Protein AF-A0A2H5N242-F1 (afdb_monomer)

Foldseek 3Di:
DLVVLQVVLVVCVVVVVLVSSLVSLVVSLVVCCVPPNCPDPVNVVSVVSNVVSVVSVVVVVVCVVVVDPPVPPCVPVDDDDDPVNVVCVVDVDDDPDDDDDDDDDDDDDDDDDDDDDDD

pLDDT: mean 76.06, std 24.46, range [31.3, 98.75]

Nearest PDB structures (foldseek):
  3zfw-assembly2_B  TM=8.923E-01  e=4.239E-01  Mus musculus
  3zfw-assembly1_A  TM=8.924E-01  e=4.239E-01  Mus musculus
  6paf-assembly1_A  TM=8.678E-01  e=3.561E-01  Homo sapiens
  3edt-assembly1_B  TM=8.961E-01  e=1.614E+00  Homo sapiens
  4y6c-assembly1_A-2  TM=7.689E-01  e=1.614E+00  Podospora anserina

Structure (mmCIF, N/CA/C/O backbone):
data_AF-A0A2H5N242-F1
#
_entry.id   AF-A0A2H5N242-F1
#
loop_
_atom_site.group_PDB
_atom_site.id
_atom_site.type_symbol
_atom_site.label_atom_id
_atom_site.label_alt_id
_atom_site.label_comp_id
_atom_site.label_asym_id
_atom_site.label_entity_id
_atom_site.label_seq_id
_atom_site.pdbx_PDB_ins_code
_atom_site.Cartn_x
_atom_site.Cartn_y
_atom_site.Cartn_z
_atom_site.occupancy
_atom_site.B_iso_or_equiv
_atom_site.auth_seq_id
_atom_site.auth_comp_id
_atom_site.auth_asym_id
_atom_site.auth_atom_id
_atom_site.pdbx_PDB_model_num
ATOM 1 N N . THR A 1 1 ? 7.013 8.927 -9.015 1.00 86.75 1 THR A N 1
ATOM 2 C CA . THR A 1 1 ? 6.015 8.044 -9.657 1.00 86.75 1 THR A CA 1
ATOM 3 C C . THR A 1 1 ? 5.603 6.917 -8.719 1.00 86.75 1 THR A C 1
ATOM 5 O O . THR A 1 1 ? 4.724 7.196 -7.932 1.00 86.75 1 THR A O 1
ATOM 8 N N . ALA A 1 2 ? 6.228 5.727 -8.660 1.00 96.69 2 ALA A N 1
ATOM 9 C CA . ALA A 1 2 ? 5.815 4.675 -7.698 1.00 96.69 2 ALA A CA 1
ATOM 10 C C . ALA A 1 2 ? 6.148 5.018 -6.231 1.00 96.69 2 ALA A C 1
ATOM 12 O O . ALA A 1 2 ? 5.269 5.041 -5.382 1.00 96.69 2 ALA A O 1
ATOM 13 N N . ALA A 1 3 ? 7.402 5.390 -5.950 1.00 97.00 3 ALA A N 1
ATOM 14 C CA . ALA A 1 3 ? 7.841 5.722 -4.589 1.00 97.00 3 ALA A CA 1
ATOM 15 C C . ALA A 1 3 ? 7.060 6.893 -3.957 1.00 97.00 3 ALA A C 1
ATOM 17 O O . ALA A 1 3 ? 6.859 6.924 -2.751 1.00 97.00 3 ALA A O 1
ATOM 18 N N . SER A 1 4 ? 6.590 7.847 -4.771 1.00 98.38 4 SER A N 1
ATOM 19 C CA . SER A 1 4 ? 5.751 8.950 -4.292 1.00 98.38 4 SER A CA 1
ATOM 20 C C . SER A 1 4 ? 4.351 8.484 -3.888 1.00 98.38 4 SER A C 1
ATOM 22 O O . SER A 1 4 ? 3.845 8.962 -2.882 1.00 98.38 4 SER A O 1
ATOM 24 N N . TYR A 1 5 ? 3.740 7.543 -4.621 1.00 98.50 5 TYR A N 1
ATOM 25 C CA . TYR A 1 5 ? 2.461 6.948 -4.209 1.00 98.50 5 TYR A CA 1
ATOM 26 C C . TYR A 1 5 ? 2.616 6.154 -2.910 1.00 98.50 5 TYR A C 1
ATOM 28 O O . TYR A 1 5 ? 1.810 6.339 -2.005 1.00 98.50 5 TYR A O 1
ATOM 36 N N . HIS A 1 6 ? 3.695 5.378 -2.774 1.00 98.44 6 HIS A N 1
ATOM 37 C CA . HIS A 1 6 ? 4.012 4.655 -1.540 1.00 98.44 6 HIS A CA 1
ATOM 38 C C . HIS A 1 6 ? 4.172 5.599 -0.336 1.00 98.44 6 HIS A C 1
ATOM 40 O O . HIS A 1 6 ? 3.569 5.397 0.714 1.00 98.44 6 HIS A O 1
ATOM 46 N N . ALA A 1 7 ? 4.908 6.703 -0.501 1.00 98.62 7 ALA A N 1
ATOM 47 C CA . ALA A 1 7 ? 5.059 7.704 0.554 1.00 98.62 7 ALA A CA 1
ATOM 48 C C . ALA A 1 7 ? 3.712 8.322 0.979 1.00 98.62 7 ALA A C 1
ATOM 50 O O . ALA A 1 7 ? 3.475 8.531 2.169 1.00 98.62 7 ALA A O 1
ATOM 51 N N . ILE A 1 8 ? 2.813 8.581 0.021 1.00 98.50 8 ILE A N 1
ATOM 52 C CA . ILE A 1 8 ? 1.459 9.063 0.319 1.00 98.50 8 ILE A CA 1
ATOM 53 C C . ILE A 1 8 ? 0.650 7.983 1.051 1.00 98.50 8 ILE A C 1
ATOM 55 O O . ILE A 1 8 ? -0.021 8.304 2.028 1.00 98.50 8 ILE A O 1
ATOM 59 N N . ALA A 1 9 ? 0.737 6.715 0.635 1.00 98.50 9 ALA A N 1
ATOM 60 C CA . ALA A 1 9 ? 0.048 5.606 1.295 1.00 98.50 9 ALA A CA 1
ATOM 61 C C . ALA A 1 9 ? 0.454 5.484 2.774 1.00 98.50 9 ALA A C 1
ATOM 63 O O . ALA A 1 9 ? -0.419 5.387 3.644 1.00 98.50 9 ALA A O 1
ATOM 64 N N . ILE A 1 10 ? 1.757 5.594 3.063 1.00 98.50 10 ILE A N 1
ATOM 65 C CA . ILE A 1 10 ? 2.286 5.636 4.432 1.00 98.50 10 ILE A CA 1
ATOM 66 C C . ILE A 1 10 ? 1.725 6.844 5.186 1.00 98.50 10 ILE A C 1
ATOM 68 O O . ILE A 1 10 ? 1.163 6.670 6.266 1.00 98.50 10 ILE A O 1
ATOM 72 N N . ALA A 1 11 ? 1.820 8.054 4.626 1.00 98.69 11 ALA A N 1
ATOM 73 C CA . ALA A 1 11 ? 1.323 9.263 5.286 1.00 98.69 11 ALA A CA 1
ATOM 74 C C . ALA A 1 11 ? -0.175 9.168 5.627 1.00 98.69 11 ALA A C 1
ATOM 76 O O . ALA A 1 11 ? -0.583 9.524 6.729 1.00 98.69 11 ALA A O 1
ATOM 77 N N . LEU A 1 12 ? -0.987 8.634 4.713 1.00 98.44 12 LEU A N 1
ATOM 78 C CA . LEU A 1 12 ? -2.413 8.390 4.934 1.00 98.44 12 LEU A CA 1
ATOM 79 C C . LEU A 1 12 ? -2.662 7.356 6.038 1.00 98.44 12 LEU A C 1
ATOM 81 O O . LEU A 1 12 ? -3.578 7.539 6.836 1.00 98.44 12 LEU A O 1
ATOM 85 N N . SER A 1 13 ? -1.825 6.318 6.133 1.00 98.19 13 SER A N 1
ATOM 86 C CA . SER A 1 13 ? -1.962 5.282 7.165 1.00 98.19 13 SER A CA 1
ATOM 87 C C . SER A 1 13 ? -1.694 5.835 8.566 1.00 98.19 13 SER A C 1
ATOM 89 O O . SER A 1 13 ? -2.389 5.475 9.512 1.00 98.19 13 SER A O 1
ATOM 91 N N . LEU A 1 14 ? -0.764 6.792 8.687 1.00 97.75 14 LEU A N 1
ATOM 92 C CA . LEU A 1 14 ? -0.491 7.509 9.938 1.00 97.75 14 LEU A CA 1
ATOM 93 C C . LEU A 1 14 ? -1.666 8.389 10.381 1.00 97.75 14 LEU A C 1
ATOM 95 O O . LEU A 1 14 ? -1.789 8.696 11.562 1.00 97.75 14 LEU A O 1
ATOM 99 N N . MET A 1 15 ? -2.525 8.789 9.443 1.00 97.94 15 MET A N 1
ATOM 100 C CA . MET A 1 15 ? -3.770 9.515 9.711 1.00 97.94 15 MET A CA 1
ATOM 101 C C . MET A 1 15 ? -4.984 8.574 9.777 1.00 97.94 15 MET A C 1
ATOM 103 O O . MET A 1 15 ? -6.119 9.035 9.689 1.00 97.94 15 MET A O 1
ATOM 107 N N . GLU A 1 16 ? -4.750 7.260 9.867 1.00 96.00 16 GLU A N 1
ATOM 108 C CA . GLU A 1 16 ? -5.773 6.208 9.891 1.00 96.00 16 GLU A CA 1
ATOM 109 C C . GLU A 1 16 ? -6.727 6.235 8.681 1.00 96.00 16 GLU A C 1
ATOM 111 O O . GLU A 1 16 ? -7.828 5.690 8.720 1.00 96.00 16 GLU A O 1
ATOM 116 N N . ALA A 1 17 ? -6.311 6.830 7.561 1.00 97.75 17 ALA A N 1
ATOM 117 C CA . ALA A 1 17 ? -7.077 6.878 6.320 1.00 97.75 17 ALA A CA 1
ATOM 118 C C . ALA A 1 17 ? -6.796 5.642 5.443 1.00 97.75 17 ALA A C 1
ATOM 120 O O . ALA A 1 17 ? -6.474 5.760 4.257 1.00 97.75 17 ALA A O 1
ATOM 121 N N . TYR A 1 18 ? -6.920 4.444 6.024 1.00 98.19 18 TYR A N 1
ATOM 122 C CA . TYR A 1 18 ? -6.512 3.182 5.396 1.00 98.19 18 TYR A CA 1
ATOM 123 C C . TYR A 1 18 ? -7.156 2.894 4.030 1.00 98.19 18 TYR A C 1
ATOM 125 O O . TYR A 1 18 ? -6.427 2.454 3.140 1.00 98.19 18 TYR A O 1
ATOM 133 N N . PRO A 1 19 ? -8.447 3.198 3.770 1.00 97.81 19 PRO A N 1
ATOM 134 C CA . PRO A 1 19 ? -9.011 3.022 2.431 1.00 97.81 19 PRO A CA 1
ATOM 135 C C . PRO A 1 19 ? -8.260 3.818 1.357 1.00 97.81 19 PRO A C 1
ATOM 137 O O . PRO A 1 19 ? -8.057 3.325 0.251 1.00 97.81 19 PRO A O 1
ATOM 140 N N . LEU A 1 20 ? -7.798 5.033 1.679 1.00 98.38 20 LEU A N 1
ATOM 141 C CA . LEU A 1 20 ? -6.999 5.834 0.753 1.00 98.38 20 LEU A CA 1
ATOM 142 C C . LEU A 1 20 ? -5.569 5.293 0.637 1.00 98.38 20 LEU A C 1
ATOM 144 O O . LEU A 1 20 ? -5.028 5.296 -0.471 1.00 98.38 20 LEU A O 1
ATOM 148 N N . SER A 1 21 ? -4.977 4.792 1.729 1.00 98.69 21 SER A N 1
ATOM 149 C CA . SER A 1 21 ? -3.681 4.097 1.685 1.00 98.69 21 SER A CA 1
ATOM 150 C C . SER A 1 21 ? -3.705 2.909 0.724 1.00 98.69 21 SER A C 1
ATOM 152 O O . SER A 1 21 ? -2.817 2.810 -0.121 1.00 98.69 21 SER A O 1
ATOM 154 N N . VAL A 1 22 ? -4.754 2.076 0.771 1.00 98.75 22 VAL A N 1
ATOM 155 C CA . VAL A 1 22 ? -4.950 0.938 -0.150 1.00 98.75 22 VAL A CA 1
ATOM 156 C C . VAL A 1 22 ? -4.952 1.402 -1.608 1.00 98.75 22 VAL A C 1
ATOM 158 O O . VAL A 1 22 ? -4.222 0.851 -2.428 1.00 98.75 22 VAL A O 1
ATOM 161 N N . GLN A 1 23 ? -5.705 2.457 -1.944 1.00 98.62 23 GLN A N 1
ATOM 162 C CA . GLN A 1 23 ? -5.763 2.972 -3.323 1.00 98.62 23 GLN A CA 1
ATOM 163 C C . GLN A 1 23 ? -4.386 3.416 -3.845 1.00 98.62 23 GLN A C 1
ATOM 165 O O . GLN A 1 23 ? -4.025 3.160 -5.001 1.00 98.62 23 GLN A O 1
ATOM 170 N N . HIS A 1 24 ? -3.603 4.080 -2.994 1.00 98.75 24 HIS A N 1
ATOM 171 C CA . HIS A 1 24 ? -2.279 4.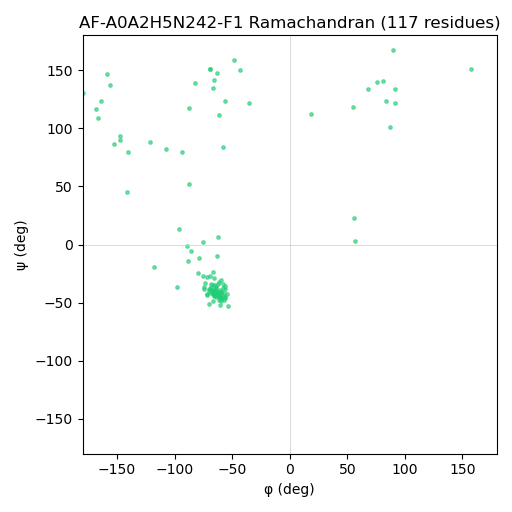570 -3.369 1.00 98.75 24 HIS A CA 1
ATOM 172 C C . HIS A 1 24 ? -1.283 3.419 -3.499 1.00 98.75 24 HIS A C 1
ATOM 174 O O . HIS A 1 24 ? -0.552 3.366 -4.489 1.00 98.75 24 HIS A O 1
ATOM 180 N N . GLU A 1 25 ? -1.302 2.458 -2.575 1.00 98.75 25 GLU A N 1
ATOM 181 C CA . GLU A 1 25 ? -0.403 1.308 -2.641 1.00 98.75 25 GLU A CA 1
ATOM 182 C C . GLU A 1 25 ? -0.736 0.379 -3.808 1.00 98.75 25 GLU A C 1
ATOM 184 O O . GLU A 1 25 ? 0.160 -0.126 -4.481 1.00 98.75 25 GLU A O 1
ATOM 189 N N . GLN A 1 26 ? -2.013 0.239 -4.162 1.00 98.75 26 GLN A N 1
ATOM 190 C CA . GLN A 1 26 ? -2.400 -0.514 -5.349 1.00 98.75 26 GLN A CA 1
ATOM 191 C C . GLN A 1 26 ? -1.871 0.139 -6.632 1.00 98.75 26 GLN A C 1
ATOM 193 O O . GLN A 1 26 ? -1.420 -0.558 -7.544 1.00 98.75 26 GLN A O 1
ATOM 198 N N . THR A 1 27 ? -1.843 1.474 -6.682 1.00 98.62 27 THR A N 1
ATOM 199 C CA . THR A 1 27 ? -1.200 2.216 -7.777 1.00 98.62 27 THR A CA 1
ATOM 200 C C . THR A 1 27 ? 0.317 1.998 -7.775 1.00 98.62 27 THR A C 1
ATOM 202 O O . THR A 1 27 ? 0.896 1.737 -8.835 1.00 98.62 27 THR A O 1
ATOM 205 N N . THR A 1 28 ? 0.971 2.033 -6.606 1.00 98.69 28 THR A N 1
ATOM 206 C CA . THR A 1 28 ? 2.394 1.678 -6.449 1.00 98.69 28 THR A CA 1
ATOM 207 C C . THR A 1 28 ? 2.675 0.290 -7.030 1.00 98.69 28 THR A C 1
ATOM 209 O O . THR A 1 28 ? 3.539 0.154 -7.902 1.00 98.69 28 THR A O 1
ATOM 212 N N . LEU A 1 29 ? 1.906 -0.719 -6.613 1.00 98.69 29 LEU A N 1
ATOM 213 C CA . LEU A 1 29 ? 2.054 -2.109 -7.034 1.00 98.69 29 LEU A CA 1
ATOM 214 C C . LEU A 1 29 ? 1.834 -2.285 -8.540 1.00 98.69 29 LEU A C 1
ATOM 216 O O . LEU A 1 29 ? 2.605 -2.989 -9.192 1.00 98.69 29 LEU A O 1
ATOM 220 N N . GLN A 1 30 ? 0.825 -1.627 -9.119 1.00 98.62 30 GLN A N 1
ATOM 221 C CA . GLN A 1 30 ? 0.590 -1.656 -10.567 1.00 98.62 30 GLN A CA 1
ATOM 222 C C . GLN A 1 30 ? 1.781 -1.088 -11.347 1.00 98.62 30 GLN A C 1
ATOM 224 O O . GLN A 1 30 ? 2.225 -1.699 -12.323 1.00 98.62 30 GLN A O 1
ATOM 229 N N . ILE A 1 31 ? 2.336 0.047 -10.906 1.00 98.50 31 ILE A N 1
ATOM 230 C CA . ILE A 1 31 ? 3.504 0.653 -11.558 1.00 98.50 31 ILE A CA 1
ATOM 231 C C . ILE A 1 31 ? 4.721 -0.271 -11.443 1.00 98.50 31 ILE A C 1
ATOM 233 O O . ILE A 1 31 ? 5.421 -0.469 -12.436 1.00 98.50 31 ILE A O 1
ATOM 237 N N . LEU A 1 32 ? 4.984 -0.837 -10.262 1.00 98.50 32 LEU A N 1
ATOM 238 C CA . LEU A 1 32 ? 6.136 -1.718 -10.050 1.00 98.50 32 LEU A CA 1
ATOM 239 C C . LEU A 1 32 ? 6.013 -3.017 -10.852 1.00 98.50 32 LEU A C 1
ATOM 241 O O . LEU A 1 32 ? 6.948 -3.357 -11.574 1.00 98.50 32 LEU A O 1
ATOM 245 N N . ARG A 1 33 ? 4.838 -3.661 -10.868 1.00 98.31 33 ARG A N 1
ATOM 246 C CA . ARG A 1 33 ? 4.574 -4.835 -11.720 1.00 98.31 33 ARG A CA 1
ATOM 247 C C . ARG A 1 33 ? 4.830 -4.544 -13.194 1.00 98.31 33 ARG A C 1
ATOM 249 O O . ARG A 1 33 ? 5.489 -5.333 -13.860 1.00 98.31 33 ARG A O 1
ATOM 256 N N . ALA A 1 34 ? 4.349 -3.406 -13.693 1.00 98.19 34 ALA A N 1
ATOM 257 C CA . ALA A 1 34 ? 4.519 -3.033 -15.095 1.00 98.19 34 ALA A CA 1
ATOM 258 C C . ALA A 1 34 ? 5.973 -2.687 -15.466 1.00 98.19 34 ALA A C 1
ATOM 260 O O . ALA A 1 34 ? 6.350 -2.804 -16.630 1.00 98.19 34 ALA A O 1
ATOM 261 N N . LYS A 1 35 ? 6.781 -2.213 -14.509 1.00 97.81 35 LYS A N 1
ATOM 262 C CA . LYS A 1 35 ? 8.154 -1.745 -14.763 1.00 97.81 35 LYS A CA 1
ATOM 263 C C . LYS A 1 35 ? 9.230 -2.780 -14.457 1.00 97.81 35 LYS A C 1
ATOM 265 O O . LYS A 1 35 ? 10.236 -2.796 -15.156 1.00 97.81 35 LYS A O 1
ATOM 270 N N . LEU A 1 36 ? 9.040 -3.575 -13.410 1.00 98.06 36 LEU A N 1
ATOM 271 C CA . LEU A 1 36 ? 10.051 -4.477 -12.851 1.00 98.06 36 LEU A CA 1
ATOM 272 C C . LEU A 1 36 ? 9.628 -5.951 -12.924 1.00 98.06 36 LEU A C 1
ATOM 274 O O . LEU A 1 36 ? 10.478 -6.831 -12.871 1.00 98.06 36 LEU A O 1
ATOM 278 N N . GLY A 1 37 ? 8.332 -6.224 -13.089 1.00 97.75 37 GLY A N 1
ATOM 279 C CA . GLY A 1 37 ? 7.777 -7.574 -13.057 1.00 97.75 37 GLY A CA 1
ATOM 280 C C . GLY A 1 37 ? 7.356 -8.021 -11.648 1.00 97.75 37 GLY A C 1
ATOM 281 O O . GLY A 1 37 ? 7.662 -7.351 -10.659 1.00 97.75 37 GLY A O 1
ATOM 282 N N . PRO A 1 38 ? 6.599 -9.128 -11.549 1.00 96.69 38 PRO A N 1
ATOM 283 C CA . PRO A 1 38 ? 6.049 -9.630 -10.286 1.00 96.69 38 PRO A CA 1
ATOM 284 C C . PRO A 1 38 ? 7.100 -10.240 -9.347 1.00 96.69 38 PRO A C 1
ATOM 286 O O . PRO A 1 38 ? 6.909 -10.196 -8.136 1.00 96.69 38 PRO A O 1
ATOM 289 N N . ASP A 1 39 ? 8.196 -10.771 -9.892 1.00 97.06 39 ASP A N 1
ATOM 290 C CA . ASP A 1 39 ? 9.251 -11.438 -9.117 1.00 97.06 39 ASP A CA 1
ATOM 291 C C . ASP A 1 39 ? 10.299 -10.465 -8.553 1.00 97.06 39 ASP A C 1
ATOM 293 O O . ASP A 1 39 ? 11.174 -10.868 -7.789 1.00 97.06 39 ASP A O 1
ATOM 297 N N . ASP A 1 40 ? 10.224 -9.178 -8.912 1.00 98.50 40 ASP A N 1
ATOM 298 C CA . ASP A 1 40 ? 11.093 -8.153 -8.338 1.00 98.50 40 ASP A CA 1
ATOM 299 C C . ASP A 1 40 ? 10.775 -7.948 -6.852 1.00 98.50 40 ASP A C 1
ATOM 301 O O . ASP A 1 40 ? 9.613 -7.808 -6.455 1.00 98.50 40 ASP A O 1
ATOM 305 N N . LEU A 1 41 ? 11.823 -7.870 -6.030 1.00 98.44 41 LEU A N 1
ATOM 306 C CA . LEU A 1 41 ? 11.700 -7.745 -4.579 1.00 98.44 41 LEU A CA 1
ATOM 307 C C . LEU A 1 41 ? 10.851 -6.534 -4.163 1.00 98.44 41 LEU A C 1
ATOM 309 O O . LEU A 1 41 ? 10.088 -6.615 -3.206 1.00 98.44 41 LEU A O 1
ATOM 313 N N . ARG A 1 42 ? 10.935 -5.415 -4.889 1.00 98.25 42 ARG A N 1
ATOM 314 C CA . ARG A 1 42 ? 10.165 -4.204 -4.569 1.00 98.25 42 ARG A CA 1
ATOM 315 C C . ARG A 1 42 ? 8.695 -4.370 -4.918 1.00 98.25 42 ARG A C 1
ATOM 317 O O . ARG A 1 42 ? 7.839 -3.798 -4.252 1.00 98.25 42 ARG A O 1
ATOM 324 N N . THR A 1 43 ? 8.398 -5.128 -5.970 1.00 98.62 43 THR A N 1
ATOM 325 C CA . THR A 1 43 ? 7.021 -5.473 -6.329 1.00 98.62 43 THR A CA 1
ATOM 326 C C . THR A 1 43 ? 6.394 -6.379 -5.270 1.00 98.62 43 THR A C 1
ATOM 328 O O . THR A 1 43 ? 5.229 -6.185 -4.924 1.00 98.62 43 THR A O 1
ATOM 331 N N . GLN A 1 44 ? 7.155 -7.337 -4.734 1.00 98.75 44 GLN A N 1
ATOM 332 C CA . GLN A 1 44 ? 6.704 -8.200 -3.637 1.00 98.75 44 GLN A CA 1
ATOM 333 C C . GLN A 1 44 ? 6.502 -7.410 -2.338 1.00 98.75 44 GLN A C 1
ATOM 335 O O . GLN A 1 44 ? 5.480 -7.583 -1.679 1.00 98.75 44 GLN A O 1
ATOM 340 N N . ASP A 1 45 ? 7.417 -6.491 -2.018 1.00 98.56 45 ASP A N 1
ATOM 341 C CA . ASP A 1 45 ? 7.292 -5.599 -0.860 1.00 98.56 45 ASP A CA 1
ATOM 342 C C . ASP A 1 45 ? 6.021 -4.737 -0.944 1.00 98.56 45 ASP A C 1
ATOM 344 O O . ASP A 1 45 ? 5.207 -4.737 -0.024 1.00 98.56 45 ASP A O 1
ATOM 348 N N . ALA A 1 46 ? 5.767 -4.097 -2.091 1.00 98.56 46 ALA A N 1
ATOM 349 C CA . ALA A 1 46 ? 4.539 -3.326 -2.304 1.00 98.56 46 ALA A CA 1
ATOM 350 C C . ALA A 1 46 ? 3.264 -4.187 -2.202 1.00 98.56 46 ALA A C 1
ATOM 352 O O . ALA A 1 46 ? 2.219 -3.711 -1.762 1.00 98.56 46 ALA A O 1
ATOM 353 N N . ALA A 1 47 ? 3.329 -5.466 -2.589 1.00 98.69 47 ALA A N 1
ATOM 354 C CA . ALA A 1 47 ? 2.205 -6.384 -2.422 1.00 98.69 47 ALA A CA 1
ATOM 355 C C . ALA A 1 47 ? 1.942 -6.697 -0.940 1.00 98.69 47 ALA A C 1
ATOM 357 O O . ALA A 1 47 ? 0.787 -6.678 -0.521 1.00 98.69 47 ALA A O 1
ATOM 358 N N . ALA A 1 48 ? 2.994 -6.912 -0.146 1.00 98.69 48 ALA A N 1
ATOM 359 C CA . ALA A 1 48 ? 2.871 -7.120 1.297 1.00 98.69 48 ALA A CA 1
ATOM 360 C C . ALA A 1 48 ? 2.319 -5.871 2.011 1.00 98.69 48 ALA A C 1
ATOM 362 O O . ALA A 1 48 ? 1.451 -5.978 2.879 1.00 98.69 48 ALA A O 1
ATOM 363 N N . TRP A 1 49 ? 2.761 -4.676 1.605 1.00 98.75 49 TRP A N 1
ATOM 364 C CA . TRP A 1 49 ? 2.199 -3.415 2.096 1.00 98.75 49 TRP A CA 1
ATOM 365 C C . TRP A 1 49 ? 0.717 -3.258 1.756 1.00 98.75 49 TRP A C 1
ATOM 367 O O . TRP A 1 49 ? -0.058 -2.822 2.608 1.00 98.75 49 TRP A O 1
ATOM 377 N N . LEU A 1 50 ? 0.308 -3.631 0.539 1.00 98.75 50 LEU A N 1
ATOM 378 C CA . LEU A 1 50 ? -1.097 -3.589 0.141 1.00 98.75 50 LEU A CA 1
ATOM 379 C C . LEU A 1 50 ? -1.953 -4.492 1.042 1.00 98.75 50 LEU A C 1
ATOM 381 O O . LEU A 1 50 ? -2.965 -4.031 1.563 1.00 98.75 50 LEU A O 1
ATOM 385 N N . GLU A 1 51 ? -1.503 -5.722 1.297 1.00 98.69 51 GLU A N 1
ATOM 386 C CA . GLU A 1 51 ? -2.179 -6.671 2.195 1.00 98.69 51 GLU A CA 1
ATOM 387 C C . GLU A 1 51 ? -2.297 -6.126 3.629 1.00 98.69 51 GLU A C 1
ATOM 389 O O . GLU A 1 51 ? -3.348 -6.237 4.272 1.00 98.69 51 GLU A O 1
ATOM 394 N N . TYR A 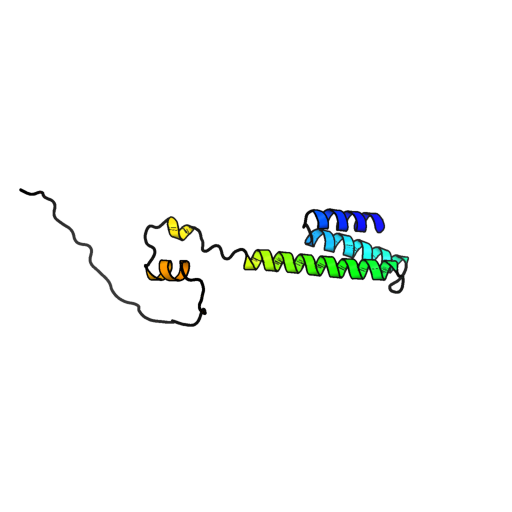1 52 ? -1.240 -5.475 4.125 1.00 98.62 52 TYR A N 1
ATOM 395 C CA . TYR A 1 52 ? -1.254 -4.808 5.427 1.00 98.62 5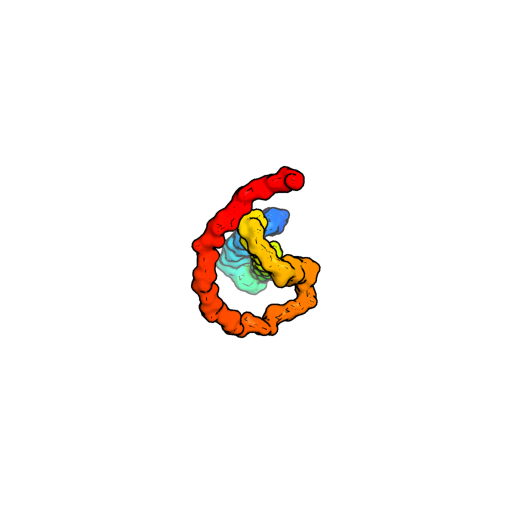2 TYR A CA 1
ATOM 396 C C . TYR A 1 52 ? -2.294 -3.681 5.481 1.00 98.62 52 TYR A C 1
ATOM 398 O O . TYR A 1 52 ? -3.084 -3.609 6.428 1.00 98.62 52 TYR A O 1
ATOM 406 N N . PHE A 1 53 ? -2.331 -2.809 4.470 1.00 98.69 53 PHE A N 1
ATOM 407 C CA . PHE A 1 53 ? -3.295 -1.709 4.431 1.00 98.69 53 PHE A CA 1
ATOM 408 C C . PHE A 1 53 ? -4.736 -2.203 4.286 1.00 98.69 53 PHE A C 1
ATOM 410 O O . PHE A 1 53 ? -5.622 -1.653 4.941 1.00 98.69 53 PHE A O 1
ATOM 417 N N . GLU A 1 54 ? -4.982 -3.244 3.487 1.00 98.50 54 GLU A N 1
ATOM 418 C CA . GLU A 1 54 ? -6.305 -3.870 3.361 1.00 98.50 54 GLU A CA 1
ATOM 419 C C . GLU A 1 54 ? -6.757 -4.479 4.693 1.00 98.50 54 GLU A C 1
ATOM 421 O O . GLU A 1 54 ? -7.888 -4.249 5.128 1.00 98.50 54 GLU A O 1
ATOM 426 N N . SER A 1 55 ? -5.847 -5.160 5.394 1.00 98.19 55 SER A N 1
ATOM 427 C CA . SER A 1 55 ? -6.109 -5.710 6.729 1.00 98.19 55 SER A CA 1
ATOM 428 C C . SER A 1 55 ? -6.465 -4.610 7.730 1.00 98.19 55 SER A C 1
ATOM 430 O O . SER A 1 55 ? -7.441 -4.731 8.473 1.00 98.19 55 SER A O 1
ATOM 432 N N . LYS A 1 56 ? -5.726 -3.494 7.717 1.00 98.00 56 LYS A N 1
ATOM 433 C CA . LYS A 1 56 ? -6.008 -2.347 8.590 1.00 98.00 56 LYS A CA 1
ATOM 434 C C . LYS A 1 56 ? -7.306 -1.624 8.241 1.00 98.00 56 LYS A C 1
ATOM 436 O O . LYS A 1 56 ? -8.023 -1.199 9.147 1.00 98.00 56 LYS A O 1
ATOM 441 N N . ALA A 1 57 ? -7.644 -1.519 6.958 1.00 96.56 57 ALA A N 1
ATOM 442 C CA . ALA A 1 57 ? -8.923 -0.965 6.523 1.00 96.56 57 ALA A CA 1
ATOM 443 C C . ALA A 1 57 ? -10.104 -1.826 7.002 1.00 96.56 57 ALA A C 1
ATOM 445 O O . ALA A 1 57 ? -11.117 -1.284 7.453 1.00 96.56 57 ALA A O 1
ATOM 446 N N . PHE A 1 58 ? -9.965 -3.154 6.952 1.00 95.69 58 PHE A N 1
ATOM 447 C CA . PHE A 1 58 ? -10.984 -4.075 7.449 1.00 95.69 58 PHE A CA 1
ATOM 448 C C . PHE A 1 58 ? -11.146 -3.987 8.973 1.00 95.69 58 PHE A C 1
ATOM 450 O O . PHE A 1 58 ? -12.260 -3.782 9.452 1.00 95.69 58 PHE A O 1
ATOM 457 N N . GLU A 1 59 ? -10.043 -4.026 9.727 1.00 94.94 59 GLU A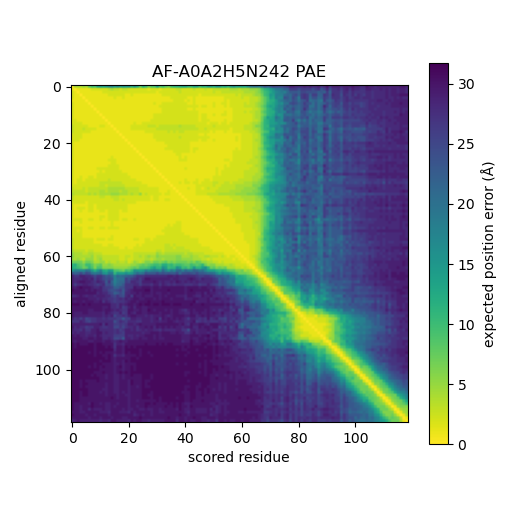 N 1
ATOM 458 C CA . GLU A 1 59 ? -10.038 -3.863 11.191 1.00 94.94 59 GLU A CA 1
ATOM 459 C C . GLU A 1 59 ? -10.743 -2.557 11.614 1.00 94.94 59 GLU A C 1
ATOM 461 O O . GLU A 1 59 ? -11.581 -2.546 12.521 1.00 94.94 59 GLU A O 1
ATOM 466 N N . GLN A 1 60 ? -10.479 -1.455 10.900 1.00 91.69 60 GLN A N 1
ATOM 467 C CA . GLN A 1 60 ? -11.136 -0.166 11.131 1.00 91.69 60 GLN A CA 1
ATOM 468 C C . GLN A 1 60 ? -12.648 -0.220 10.856 1.00 91.69 60 GLN A C 1
ATOM 470 O O . GLN A 1 60 ? -13.442 0.337 11.623 1.00 91.69 60 GLN A O 1
ATOM 475 N N . GLN A 1 61 ? -13.071 -0.894 9.783 1.00 89.75 61 GLN A N 1
ATOM 476 C CA . GLN A 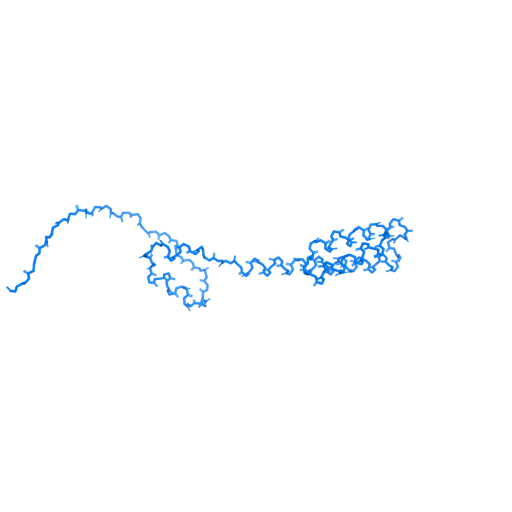1 61 ? -14.488 -1.073 9.467 1.00 89.75 61 GLN A CA 1
ATOM 477 C C . GLN A 1 61 ? -15.202 -1.918 10.531 1.00 89.75 61 GLN A C 1
ATOM 479 O O . GLN A 1 61 ? -16.319 -1.582 10.943 1.00 89.75 61 GLN A O 1
ATOM 484 N N . GLU A 1 62 ? -14.570 -2.995 10.996 1.00 89.06 62 GLU A N 1
ATOM 485 C CA . GLU A 1 62 ? -15.101 -3.841 12.063 1.00 89.06 62 GLU A CA 1
ATOM 486 C C . GLU A 1 62 ? -15.249 -3.067 13.373 1.00 89.06 62 GLU A C 1
ATOM 488 O O . GLU A 1 62 ? -16.306 -3.138 14.008 1.00 89.06 62 GLU A O 1
ATOM 493 N N . ALA A 1 63 ? -14.249 -2.265 13.744 1.00 85.00 63 ALA A N 1
ATOM 494 C CA . ALA A 1 63 ? -14.312 -1.392 14.912 1.00 85.00 63 ALA A CA 1
ATOM 495 C C . ALA A 1 63 ? -15.425 -0.336 14.789 1.00 85.00 63 ALA A C 1
ATOM 497 O O . ALA A 1 63 ? -16.162 -0.106 15.748 1.00 85.00 63 ALA A O 1
ATOM 498 N N . ALA A 1 64 ? -15.621 0.262 13.609 1.00 82.00 64 ALA A N 1
ATOM 499 C CA . ALA A 1 64 ? -16.701 1.222 13.374 1.00 82.00 64 ALA A CA 1
ATOM 500 C C . ALA A 1 64 ? -18.096 0.574 13.477 1.00 82.00 64 ALA A C 1
ATOM 502 O O . ALA A 1 64 ? -19.025 1.157 14.050 1.00 82.00 64 ALA A O 1
ATOM 503 N N . ARG A 1 65 ? -18.237 -0.657 12.968 1.00 79.25 65 ARG A N 1
ATOM 504 C CA . ARG A 1 65 ? -19.485 -1.434 13.010 1.00 79.25 65 ARG A CA 1
ATOM 505 C C . ARG A 1 65 ? -19.805 -1.946 14.416 1.00 79.25 65 ARG A C 1
ATOM 507 O O . ARG A 1 65 ? -20.950 -1.845 14.850 1.00 79.25 65 ARG A O 1
ATOM 514 N N . ASN A 1 66 ? -18.813 -2.467 15.134 1.00 69.94 66 ASN A N 1
ATOM 515 C CA . ASN A 1 66 ? -18.981 -2.956 16.505 1.00 69.94 66 ASN A CA 1
ATOM 516 C C . ASN A 1 66 ? -19.084 -1.799 17.516 1.00 69.94 66 ASN A C 1
ATOM 518 O O . ASN A 1 66 ? -19.745 -1.935 18.542 1.00 69.94 66 ASN A O 1
ATOM 522 N N . GLY A 1 67 ? -18.486 -0.645 17.205 1.00 59.22 67 GLY A N 1
ATOM 523 C CA . GLY A 1 67 ? -18.516 0.566 18.025 1.00 59.22 67 GLY A CA 1
ATOM 524 C C . GLY A 1 67 ? -19.809 1.378 17.926 1.00 59.22 67 GLY A C 1
ATOM 525 O O . GLY A 1 67 ? -20.029 2.265 18.750 1.00 59.22 67 GLY A O 1
ATOM 526 N N . THR A 1 68 ? -20.698 1.097 16.964 1.00 53.16 68 THR A N 1
ATOM 527 C CA . THR A 1 68 ? -21.978 1.813 16.842 1.00 53.16 68 THR A CA 1
ATOM 528 C C . THR A 1 68 ? -23.152 0.912 16.457 1.00 53.16 68 THR A C 1
ATOM 530 O O . THR A 1 68 ? -23.714 0.991 15.370 1.00 53.16 68 THR A O 1
ATOM 533 N N . ARG A 1 69 ? -23.687 0.188 17.444 1.00 49.12 69 ARG A N 1
ATOM 534 C CA . ARG A 1 69 ? -25.143 0.216 17.629 1.00 49.12 69 ARG A CA 1
ATOM 535 C C . ARG A 1 69 ? -25.419 1.300 18.659 1.00 49.12 69 ARG A C 1
ATOM 537 O O . ARG A 1 69 ? -25.603 0.999 19.829 1.00 49.12 69 ARG A O 1
ATOM 544 N N . LYS A 1 70 ? -25.417 2.572 18.244 1.00 51.69 70 LYS A N 1
ATOM 545 C CA . LYS A 1 70 ? -26.183 3.562 19.008 1.00 51.69 70 LYS A CA 1
ATOM 546 C C . LYS A 1 70 ? -27.631 3.067 18.927 1.00 51.69 70 LYS A C 1
ATOM 548 O O . LYS A 1 70 ? -28.163 3.065 17.814 1.00 51.69 70 LYS A O 1
ATOM 553 N N . PRO A 1 71 ? -28.278 2.593 20.012 1.00 52.00 71 PRO A N 1
ATOM 554 C CA . PRO A 1 71 ? -29.724 2.663 20.021 1.00 52.00 71 PRO A CA 1
ATOM 555 C C . PRO A 1 71 ? -30.026 4.140 19.791 1.00 52.00 71 PRO A C 1
ATOM 557 O O . PRO A 1 71 ? -29.438 5.006 20.441 1.00 52.00 71 PRO A O 1
ATOM 560 N N . ASP A 1 72 ? -30.807 4.407 18.752 1.00 48.19 72 ASP A N 1
ATOM 561 C CA . ASP A 1 72 ? -31.286 5.733 18.408 1.00 48.19 72 ASP A CA 1
ATOM 562 C C . ASP A 1 72 ? -31.553 6.519 19.702 1.00 48.19 72 ASP A C 1
ATOM 564 O O . ASP A 1 72 ? -32.304 6.072 20.576 1.00 48.19 72 ASP A O 1
ATOM 568 N N . ALA A 1 73 ? -30.886 7.666 19.857 1.00 48.81 73 ALA A N 1
ATOM 569 C CA . ALA A 1 73 ? -31.037 8.533 21.022 1.00 48.81 73 ALA A CA 1
ATOM 570 C C . ALA A 1 73 ? -32.476 9.086 21.163 1.00 48.81 73 ALA A C 1
ATOM 572 O O . ALA A 1 73 ? -32.747 9.889 22.053 1.00 48.81 73 ALA A O 1
ATOM 573 N N . SER A 1 74 ? -33.423 8.630 20.337 1.00 49.56 74 SER A N 1
ATOM 574 C CA . SER A 1 74 ? -34.866 8.788 20.524 1.00 49.56 74 SER A CA 1
ATOM 575 C C . SER A 1 74 ? -35.448 8.108 21.766 1.00 49.56 74 SER A C 1
ATOM 577 O O . SER A 1 74 ? -36.598 8.380 22.105 1.00 49.56 74 SER A O 1
ATOM 579 N N . ILE A 1 75 ? -34.703 7.267 22.487 1.00 50.59 75 ILE A N 1
ATOM 580 C CA . ILE A 1 75 ? -35.205 6.676 23.737 1.00 50.59 75 ILE A CA 1
ATOM 581 C C . ILE A 1 75 ? -35.507 7.747 24.814 1.00 50.59 75 ILE A C 1
ATOM 583 O O . ILE A 1 75 ? -36.477 7.621 25.560 1.00 50.59 75 ILE A O 1
ATOM 587 N N . ALA A 1 76 ? -34.742 8.843 24.866 1.00 52.88 76 ALA A N 1
ATOM 588 C CA . ALA A 1 76 ? -34.951 9.917 25.844 1.00 52.88 76 ALA A CA 1
ATOM 589 C C . ALA A 1 76 ? -35.939 11.006 25.378 1.00 52.88 76 ALA A C 1
ATOM 591 O O . ALA A 1 76 ? -36.405 11.801 26.193 1.00 52.88 76 ALA A O 1
ATOM 592 N N . SER A 1 77 ? -36.288 11.060 24.087 1.00 50.50 77 SER A N 1
ATOM 593 C CA . SER A 1 77 ? -37.114 12.146 23.534 1.00 50.50 77 SER A CA 1
ATOM 594 C C . SER A 1 77 ? -38.623 11.882 23.597 1.00 50.50 77 SER A C 1
ATOM 596 O O . SER A 1 77 ? -39.412 12.750 23.220 1.00 50.50 77 SER A O 1
ATOM 598 N N . LYS A 1 78 ? -39.057 10.716 24.100 1.00 53.88 78 LYS A N 1
ATOM 599 C CA . LYS A 1 78 ? -40.483 10.361 24.157 1.00 53.88 78 LYS A CA 1
ATOM 600 C C . LYS A 1 78 ? -40.905 9.605 25.423 1.00 53.88 78 LYS A C 1
ATOM 602 O O . LYS A 1 78 ? -41.651 8.643 25.343 1.00 53.88 78 LYS A O 1
ATOM 607 N N . GLY A 1 79 ? -40.452 10.060 26.594 1.00 59.88 79 GLY A N 1
ATOM 608 C CA . GLY A 1 79 ? -41.173 9.981 27.881 1.00 59.88 79 GLY A CA 1
ATOM 609 C C . GLY A 1 79 ? -41.646 8.626 28.443 1.00 59.88 79 GLY A C 1
ATOM 610 O O . GLY A 1 79 ? -42.296 8.637 29.485 1.00 59.88 79 GLY A O 1
ATOM 611 N N . HIS A 1 80 ? -41.373 7.481 27.814 1.00 61.81 80 HIS A N 1
ATOM 612 C CA . HIS A 1 80 ? -41.831 6.177 28.299 1.00 61.81 80 HIS A CA 1
ATOM 613 C C . HIS A 1 80 ? -40.882 5.059 27.840 1.00 61.81 80 HIS A C 1
ATOM 615 O O . HIS A 1 80 ? -41.096 4.435 26.804 1.00 61.81 80 HIS A O 1
ATOM 621 N N . LEU A 1 81 ? -39.826 4.797 28.611 1.00 65.62 81 LEU A N 1
ATOM 622 C CA . LEU A 1 81 ? -39.150 3.500 28.539 1.00 65.62 81 LEU A CA 1
ATOM 623 C C . LEU A 1 81 ? -39.913 2.491 29.394 1.00 65.62 81 LEU A C 1
ATOM 625 O O . LEU A 1 81 ? -40.338 2.822 30.505 1.00 65.62 81 LEU A O 1
ATOM 629 N N . SER A 1 82 ? -40.061 1.258 28.911 1.00 65.94 82 SER A N 1
ATOM 630 C CA . SER A 1 82 ? -40.487 0.154 29.769 1.00 65.94 82 SER A CA 1
ATOM 631 C C . SER A 1 82 ? -39.375 -0.196 30.761 1.00 65.94 82 SER A C 1
ATOM 633 O O . SER A 1 82 ? -38.189 -0.071 30.461 1.00 65.94 82 SER A O 1
ATOM 635 N N . VAL A 1 83 ? -39.749 -0.704 31.937 1.00 61.06 83 VAL A N 1
ATOM 636 C CA . VAL A 1 83 ? -38.790 -1.254 32.911 1.00 61.06 83 VAL A CA 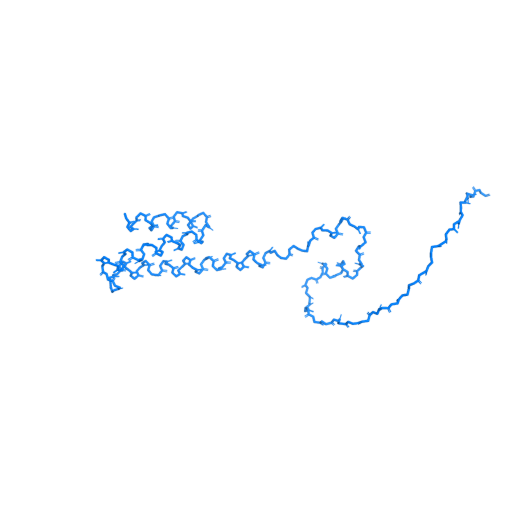1
ATOM 637 C C . VAL A 1 83 ? -37.971 -2.386 32.284 1.00 61.06 83 VAL A C 1
ATOM 639 O O . VAL A 1 83 ? -36.786 -2.503 32.570 1.00 61.06 83 VAL A O 1
ATOM 642 N N . SER A 1 84 ? -38.565 -3.172 31.381 1.00 67.69 84 SER A N 1
ATOM 643 C CA . SER A 1 84 ? -37.841 -4.183 30.602 1.00 67.69 84 SER A CA 1
ATOM 644 C C . SER A 1 84 ? -36.735 -3.569 29.742 1.00 67.69 84 SER A C 1
ATOM 646 O O . SER A 1 84 ? -35.612 -4.052 29.785 1.00 67.69 84 SER A O 1
ATOM 648 N N . ASP A 1 85 ? -37.019 -2.458 29.054 1.00 70.12 85 ASP A N 1
ATOM 649 C CA . ASP A 1 85 ? -36.032 -1.769 28.211 1.00 70.12 85 ASP A CA 1
ATOM 650 C C . ASP A 1 85 ? -34.874 -1.205 29.053 1.00 70.12 85 ASP A C 1
ATOM 652 O O . ASP A 1 85 ? -33.721 -1.197 28.624 1.00 70.12 85 ASP A O 1
ATOM 656 N N . LEU A 1 86 ? -35.170 -0.754 30.279 1.00 74.12 86 LEU A N 1
ATOM 657 C CA . LEU A 1 86 ? -34.163 -0.271 31.225 1.00 74.12 86 LEU A CA 1
ATOM 658 C C . LEU A 1 86 ? -33.283 -1.413 31.762 1.00 74.12 86 LEU A C 1
ATOM 660 O O . LEU A 1 86 ? -32.074 -1.246 31.913 1.00 74.12 86 LEU A O 1
ATOM 664 N N . LEU A 1 87 ? -33.881 -2.569 32.053 1.00 75.94 87 LEU A N 1
ATOM 665 C CA . LEU A 1 87 ? -33.163 -3.738 32.561 1.00 75.94 87 LEU A CA 1
ATOM 666 C C . LEU A 1 87 ? -32.256 -4.361 31.491 1.00 75.94 87 LEU A C 1
ATOM 668 O O . LEU A 1 87 ? -31.121 -4.715 31.811 1.00 75.94 87 LEU A O 1
ATOM 672 N N . ASP A 1 88 ? -32.704 -4.398 30.234 1.00 73.81 88 ASP A N 1
ATOM 673 C CA . ASP A 1 88 ? -31.888 -4.836 29.093 1.00 73.81 88 ASP A CA 1
ATOM 674 C C . ASP A 1 88 ? -30.712 -3.877 28.819 1.00 73.81 88 ASP A C 1
ATOM 676 O O . ASP A 1 88 ? -29.654 -4.300 28.357 1.00 73.81 88 ASP A O 1
ATOM 680 N N . TYR A 1 89 ? -30.858 -2.584 29.139 1.00 69.06 89 TYR A N 1
ATOM 681 C CA . TYR A 1 89 ? -29.781 -1.594 29.015 1.00 69.06 89 TYR A CA 1
ATOM 682 C C . TYR A 1 89 ? -28.711 -1.723 30.112 1.00 69.06 89 TYR A C 1
ATOM 684 O O . TYR A 1 89 ? -27.523 -1.538 29.848 1.00 69.06 89 TYR A O 1
ATOM 692 N N . ILE A 1 90 ? -29.118 -2.019 31.351 1.00 74.44 90 ILE A N 1
ATOM 693 C CA . ILE A 1 90 ? -28.215 -2.060 32.514 1.00 74.44 90 ILE A CA 1
ATOM 694 C C . ILE A 1 90 ? -27.422 -3.374 32.578 1.00 74.44 90 ILE A C 1
ATOM 696 O O . ILE A 1 90 ? -26.335 -3.394 33.155 1.00 74.44 90 ILE A O 1
ATOM 700 N N . ASN A 1 91 ? -27.923 -4.461 31.982 1.00 64.25 91 ASN A N 1
ATOM 701 C CA . ASN A 1 91 ? -27.292 -5.774 32.084 1.00 64.25 91 ASN A CA 1
ATOM 702 C C . ASN A 1 91 ? -26.914 -6.352 30.703 1.00 64.25 91 ASN A C 1
ATOM 704 O O . ASN A 1 91 ? -27.691 -7.103 30.119 1.00 64.25 91 ASN A O 1
ATOM 708 N N . PRO A 1 92 ? -25.713 -6.053 30.166 1.00 60.38 92 PRO A N 1
ATOM 709 C CA . PRO A 1 92 ? -25.3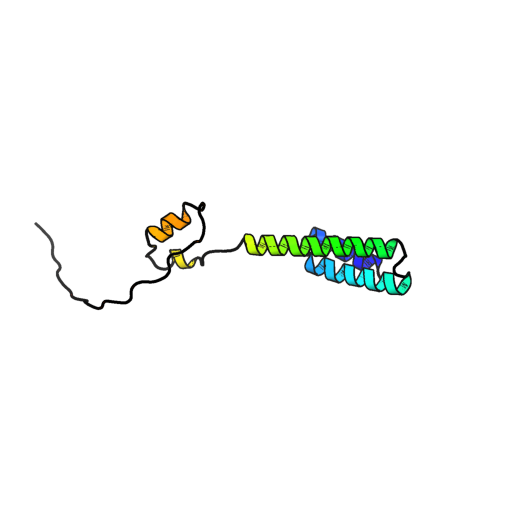29 -6.453 28.808 1.00 60.38 92 PRO A CA 1
ATOM 710 C C . PRO A 1 92 ? -24.968 -7.945 28.649 1.00 60.38 92 PRO A C 1
ATOM 712 O O . PRO A 1 92 ? -24.605 -8.365 27.552 1.00 60.38 92 PRO A O 1
ATOM 715 N N . SER A 1 93 ? -25.072 -8.764 29.702 1.00 55.31 93 SER A N 1
ATOM 716 C CA . SER A 1 93 ? -24.770 -10.203 29.659 1.00 55.31 93 SER A CA 1
ATOM 717 C C . SER A 1 93 ? -26.035 -11.062 29.733 1.00 55.31 93 SER A C 1
ATOM 719 O O . SER A 1 93 ? -26.368 -11.552 30.806 1.00 55.31 93 SER A O 1
ATOM 721 N N . HIS A 1 94 ? -26.720 -11.271 28.602 1.00 54.28 94 HIS A N 1
ATOM 722 C CA . HIS A 1 94 ? -27.030 -12.613 28.075 1.00 54.28 94 HIS A CA 1
ATOM 723 C C . HIS A 1 94 ? -27.828 -12.549 26.760 1.00 54.28 94 HIS A C 1
ATOM 725 O O . HIS A 1 94 ? -28.850 -11.880 26.657 1.00 54.28 94 HIS A O 1
ATOM 731 N N . ASP A 1 95 ? -27.338 -13.307 25.780 1.00 47.81 95 ASP A N 1
ATOM 732 C CA . ASP A 1 95 ? -27.992 -13.868 24.595 1.00 47.81 95 ASP A CA 1
ATOM 733 C C . ASP A 1 95 ? -29.330 -13.289 24.106 1.00 47.81 95 ASP A C 1
ATOM 735 O O . ASP A 1 95 ? -30.420 -13.563 24.614 1.00 47.81 95 ASP A O 1
ATOM 739 N N . THR A 1 96 ? -29.249 -12.658 22.937 1.00 50.50 96 THR A N 1
ATOM 740 C CA . THR A 1 96 ? -30.355 -12.445 22.006 1.00 50.50 96 THR A CA 1
ATOM 741 C C . THR A 1 96 ? -30.973 -13.783 21.579 1.00 50.50 96 THR A C 1
ATOM 743 O O . THR A 1 96 ? -30.632 -14.328 20.525 1.00 50.50 96 THR A O 1
ATOM 746 N N . LYS A 1 97 ? -31.895 -14.350 22.361 1.00 46.12 97 LYS A N 1
ATOM 747 C CA . LYS A 1 97 ? -32.662 -15.513 21.898 1.00 46.12 97 LYS A CA 1
ATOM 748 C C . LYS A 1 97 ? -34.083 -15.551 22.452 1.00 46.12 97 LYS A C 1
ATOM 750 O O . LYS A 1 97 ? -34.387 -16.205 23.438 1.00 46.12 97 LYS A O 1
ATOM 755 N N . GLY A 1 98 ? -34.973 -14.917 21.692 1.00 48.12 98 GLY A N 1
ATOM 756 C CA . GLY A 1 98 ? -36.346 -15.379 21.518 1.00 48.12 98 GLY A CA 1
ATOM 757 C C . GLY A 1 98 ? -37.370 -14.916 22.551 1.00 48.12 98 GLY A C 1
ATOM 758 O O . GLY A 1 98 ? -37.608 -15.584 23.549 1.00 48.12 98 GLY A O 1
ATOM 759 N N . ARG A 1 99 ? -38.170 -13.913 2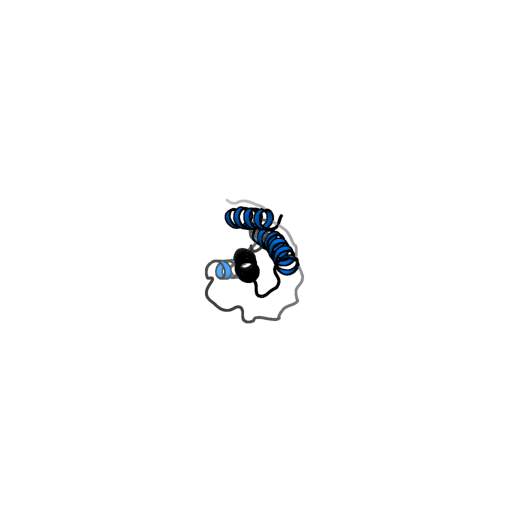2.174 1.00 42.94 99 ARG A N 1
ATOM 760 C CA . ARG A 1 99 ? -39.625 -14.058 22.321 1.00 42.94 99 ARG A CA 1
ATOM 761 C C . ARG A 1 99 ? -40.377 -13.317 21.227 1.00 42.94 99 ARG A C 1
ATOM 763 O O . ARG A 1 99 ? -40.642 -12.125 21.275 1.00 42.94 99 ARG A O 1
ATOM 770 N N . ASN A 1 100 ? -40.665 -14.102 20.200 1.00 43.53 100 ASN A N 1
ATOM 771 C CA . ASN A 1 100 ? -41.690 -13.857 19.210 1.00 43.53 100 ASN A CA 1
ATOM 772 C C . ASN A 1 100 ? -43.080 -13.855 19.878 1.00 43.53 100 ASN A C 1
ATOM 774 O O . ASN A 1 100 ? -43.332 -14.679 20.754 1.00 43.53 100 ASN A O 1
ATOM 778 N N . VAL A 1 101 ? -43.976 -13.033 19.317 1.00 44.25 101 VAL A N 1
ATOM 779 C CA . VAL A 1 101 ? -45.433 -13.249 19.209 1.00 44.25 101 VAL A CA 1
ATOM 780 C C . VAL A 1 101 ? -46.278 -13.046 20.478 1.00 44.25 101 VAL A C 1
ATOM 782 O O . VAL A 1 101 ? -45.950 -13.522 21.555 1.00 44.25 101 VAL A O 1
ATOM 785 N N . SER A 1 102 ? -47.454 -12.433 20.258 1.00 33.06 102 SER A N 1
ATOM 786 C CA . SER A 1 102 ? -48.586 -12.142 21.166 1.00 33.06 102 SER A CA 1
ATOM 787 C C . SER A 1 102 ? -48.491 -10.763 21.853 1.00 33.06 102 SER A C 1
ATOM 789 O O . SER A 1 102 ? -47.515 -10.455 22.506 1.00 33.06 102 SER A O 1
ATOM 791 N N . THR A 1 103 ? -49.433 -9.821 21.739 1.00 41.44 103 THR A N 1
ATOM 792 C CA . THR A 1 103 ? -50.848 -9.960 21.390 1.00 41.44 103 THR A CA 1
ATOM 793 C C . THR A 1 103 ? -51.447 -8.611 20.990 1.00 41.44 103 THR A C 1
ATOM 795 O O . THR A 1 103 ? -51.468 -7.647 21.746 1.00 41.44 103 THR A O 1
ATOM 798 N N . LEU A 1 104 ? -51.993 -8.605 19.781 1.00 47.00 104 LEU A N 1
ATOM 799 C CA . LEU A 1 104 ? -53.121 -7.809 19.316 1.00 47.00 104 LEU A CA 1
ATOM 800 C C . LEU A 1 104 ? -54.273 -7.763 20.363 1.00 47.00 104 LEU A C 1
ATOM 802 O O . LEU A 1 104 ? -54.520 -8.776 21.015 1.00 47.00 104 LEU A O 1
ATOM 806 N N . LYS A 1 105 ? -55.051 -6.658 20.397 1.00 34.84 105 LYS A N 1
ATOM 807 C CA . LYS A 1 105 ? -56.221 -6.308 21.272 1.00 34.84 105 LYS A CA 1
ATOM 808 C C . LYS A 1 105 ? -55.822 -5.549 22.554 1.00 34.84 105 LYS A C 1
ATOM 810 O O . LYS A 1 105 ? -54.945 -5.994 23.263 1.00 34.84 105 LYS A O 1
ATOM 815 N N . ARG A 1 106 ? -56.456 -4.454 22.996 1.00 37.00 106 ARG A N 1
ATOM 816 C CA . ARG A 1 106 ? -57.862 -3.996 22.913 1.00 37.00 106 ARG A CA 1
ATOM 817 C C . ARG A 1 106 ? -57.870 -2.509 23.360 1.00 37.00 106 ARG A C 1
ATOM 819 O O . ARG A 1 106 ? -57.336 -2.214 24.414 1.00 37.00 106 ARG A O 1
ATOM 826 N N . LYS A 1 107 ? -58.234 -1.543 22.508 1.00 35.78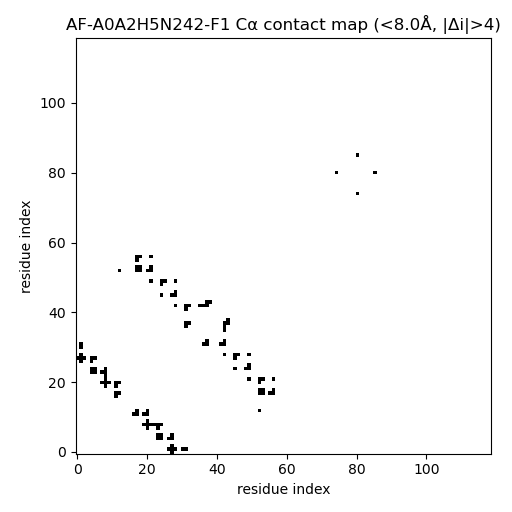 107 LYS A N 1
ATOM 827 C CA . LYS A 1 107 ? -59.537 -0.832 22.488 1.00 35.78 107 LYS A CA 1
ATOM 828 C C . LYS A 1 107 ? -59.958 -0.166 23.822 1.00 35.78 107 LYS A C 1
ATOM 830 O O . LYS A 1 107 ? -60.324 -0.897 24.730 1.00 35.78 107 LYS A O 1
ATOM 835 N N . SER A 1 108 ? -60.105 1.175 23.781 1.00 37.59 108 SER A N 1
ATOM 836 C CA . SER A 1 108 ? -61.066 2.016 24.546 1.00 37.59 108 SER A CA 1
ATOM 837 C C . SER A 1 108 ? -60.820 2.098 26.074 1.00 37.59 108 SER A C 1
ATOM 839 O O . SER A 1 108 ? -60.541 1.090 26.696 1.00 37.59 108 SER A O 1
ATOM 841 N N . TYR A 1 109 ? -60.830 3.230 26.785 1.00 35.34 109 TYR A N 1
ATOM 842 C CA . TYR A 1 109 ? -61.753 4.364 26.781 1.00 35.34 109 TYR A CA 1
ATOM 843 C C . TYR A 1 109 ? -61.051 5.632 27.300 1.00 35.34 109 TYR A C 1
ATOM 845 O O . TYR A 1 109 ? -60.362 5.609 28.316 1.00 35.34 109 TYR A O 1
ATOM 853 N N . VAL A 1 110 ? -61.296 6.755 26.627 1.00 46.53 110 VAL A N 1
ATOM 854 C CA . VAL A 1 110 ? -61.120 8.107 27.167 1.00 46.53 110 VAL A CA 1
ATOM 855 C C . VAL A 1 110 ? -62.428 8.485 27.862 1.00 46.53 110 VAL A C 1
ATOM 857 O O . VAL A 1 110 ? -63.445 8.580 27.182 1.00 46.53 110 VAL A O 1
ATOM 860 N N . ALA A 1 111 ? -62.412 8.726 29.176 1.00 34.84 111 ALA A N 1
ATOM 861 C CA . ALA A 1 111 ? -63.355 9.619 29.863 1.00 34.84 111 ALA A CA 1
ATOM 862 C C . ALA A 1 111 ? -62.839 9.907 31.295 1.00 34.84 111 ALA A C 1
ATOM 864 O O . ALA A 1 111 ? -62.646 8.971 32.055 1.00 34.84 111 ALA A O 1
ATOM 865 N N . LYS A 1 112 ? -62.361 11.110 31.643 1.00 37.69 112 LYS A N 1
ATOM 866 C CA . LYS A 1 112 ? -63.059 12.382 31.948 1.00 37.69 112 LYS A CA 1
ATOM 867 C C . LYS A 1 112 ? -63.577 12.488 33.406 1.00 37.69 112 LYS A C 1
ATOM 869 O O . LYS A 1 112 ? -64.449 11.727 33.802 1.00 37.69 112 LYS A O 1
ATOM 874 N N . TRP A 1 113 ? -63.114 13.561 34.079 1.00 31.30 113 TRP A N 1
ATOM 875 C CA . TRP A 1 113 ? -63.604 14.224 35.316 1.00 31.30 113 TRP A CA 1
ATOM 876 C C . TRP A 1 113 ? -63.196 13.571 36.657 1.00 31.30 113 TRP A C 1
ATOM 878 O O . TRP A 1 113 ? -63.188 12.358 36.763 1.00 31.30 113 TRP A O 1
ATOM 888 N N . ARG A 1 114 ? -62.844 14.288 37.736 1.00 36.69 114 ARG A N 1
ATOM 889 C CA . ARG A 1 114 ? -63.287 15.611 38.206 1.00 36.69 114 ARG A CA 1
ATOM 890 C C . ARG A 1 114 ? -62.243 16.228 39.165 1.00 36.69 114 ARG A C 1
ATOM 892 O O . ARG A 1 114 ? -61.585 15.516 39.913 1.00 36.69 114 ARG A O 1
ATOM 899 N N . VAL A 1 115 ? -62.138 17.553 39.113 1.00 40.16 115 VAL A N 1
ATOM 900 C CA . VAL A 1 115 ? -61.475 18.462 40.064 1.00 40.16 115 VAL A CA 1
ATOM 901 C C . VAL A 1 115 ? -62.220 18.441 41.409 1.00 40.16 115 VAL A C 1
ATOM 903 O O . VAL A 1 115 ? -63.444 18.357 41.398 1.00 40.16 115 VAL A O 1
ATOM 906 N N . GLU A 1 116 ? -61.513 18.495 42.543 1.00 37.03 116 GLU A N 1
ATOM 907 C CA . GLU A 1 116 ? -61.523 19.622 43.504 1.00 37.03 116 GLU A CA 1
ATOM 908 C C . GLU A 1 116 ? -61.082 19.204 44.919 1.00 37.03 116 GLU A C 1
ATOM 910 O O . GLU A 1 116 ? -61.181 18.050 45.322 1.00 37.03 116 GLU A O 1
ATOM 915 N N . LYS A 1 117 ? -60.507 20.184 45.614 1.00 39.41 117 LYS A N 1
ATOM 916 C CA . LYS A 1 117 ? -59.753 20.133 46.861 1.00 39.41 117 LYS A CA 1
ATOM 917 C C . LYS A 1 117 ? -60.586 19.780 48.107 1.00 39.41 117 LYS A C 1
ATOM 919 O O . LYS A 1 117 ? -61.741 20.162 48.226 1.00 39.41 117 LYS A O 1
ATOM 924 N N . LEU A 1 118 ? -59.878 19.159 49.053 1.00 35.75 118 LEU A N 1
ATOM 925 C CA . LEU A 1 118 ? -60.049 19.192 50.519 1.00 35.75 118 LEU A CA 1
ATOM 926 C C . LEU A 1 118 ? -60.189 20.637 51.058 1.00 35.75 118 LEU A C 1
ATOM 928 O O . LEU A 1 118 ? -59.715 21.557 50.378 1.00 35.75 118 LEU A O 1
ATOM 932 N N . PRO A 1 119 ? -60.765 20.879 52.255 1.00 47.31 119 PRO A N 1
ATOM 933 C CA . PRO A 1 119 ? -60.633 20.086 53.493 1.00 47.31 119 PRO A CA 1
ATOM 934 C C . PRO A 1 119 ? -61.894 19.389 54.016 1.00 47.31 119 PRO A C 1
ATOM 936 O O . PRO A 1 119 ? -63.014 19.880 53.762 1.00 47.31 119 PRO A O 1
#

InterPro domains:
  IPR027523 CLU domain containing protein [PTHR12601] (1-101)

Mean predicted aligned error: 17.05 Å

Radius of gyration: 29.07 Å; Cα contacts (8 Å, |Δi|>4): 64; chains: 1; bounding box: 75×36×69 Å

Secondary structure (DSSP, 8-state):
-HHHHHHHHHHHHHTT-HHHHHHHHHHHHHHHHHHH-TTSHHHHHHHHHHHHHHHHHHHHHHHHHHH-----GGGSTTS---HHHHHHHH---S-------------------------

Solvent-accessible surface area (backbone atoms only — not comparable to full-atom values): 7296 Å² total; per-residue (Å²): 112,46,71,56,29,39,53,50,16,52,56,30,44,77,69,70,37,21,70,59,13,29,58,27,23,51,51,21,29,52,49,33,36,76,74,64,32,72,86,31,69,67,25,46,49,34,48,54,50,30,52,52,29,49,51,50,33,48,54,51,50,50,51,55,56,73,72,52,76,69,72,66,77,63,64,78,78,61,88,68,75,52,72,65,60,52,51,58,67,75,50,86,84,73,78,98,72,85,85,78,84,89,74,89,84,80,82,90,82,93,80,87,88,81,90,84,81,83,136

Organism: Citrus unshiu (NCBI:txid55188)

Sequence (119 aa):
TAASYHAIAIALSLMEAYPLSVQHEQTTLQILRAKLGPDDLRTQDAAAWLEYFESKAFEQQEAARNGTRKPDASIASKGHLSVSDLLDYINPSHDTKGRNVSTLKRKSYVAKWRVEKLP